Protein AF-A0A9W5Y887-F1 (afdb_monomer_lite)

Secondary structure (DSSP, 8-state):
---PPEEEEEEEETTTEEEEEEEETTEE-HHHHHHTTHHHHHHHTT--EEEEEETTEEEEEEETTS-HHHHHHHHHHHHHHTT--

pLDDT: mean 90.21, std 8.83, range [47.31, 97.0]

Radius of gyration: 12.04 Å; chains: 1; bounding box: 25×20×37 Å

Organism: NCBI:txid2936439

Structure (mmCIF, N/CA/C/O backbone):
data_AF-A0A9W5Y887-F1
#
_entry.id   AF-A0A9W5Y887-F1
#
loop_
_atom_site.group_PDB
_atom_site.id
_atom_site.type_symbol
_atom_site.label_atom_id
_atom_site.label_alt_id
_atom_site.label_comp_id
_ato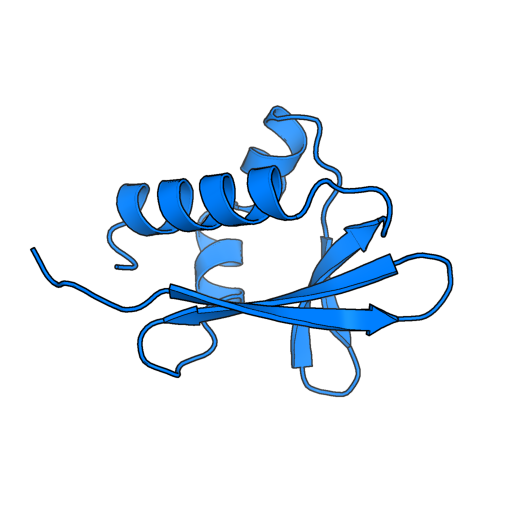m_site.label_asym_id
_atom_site.label_entity_id
_atom_site.label_seq_id
_atom_site.pdbx_PDB_ins_code
_atom_site.Cartn_x
_atom_site.Cartn_y
_atom_site.Cartn_z
_atom_site.occupancy
_atom_site.B_iso_or_equiv
_atom_site.auth_seq_id
_atom_site.auth_comp_id
_atom_site.auth_asym_id
_atom_site.auth_atom_id
_atom_site.pdbx_PDB_model_num
ATOM 1 N N . MET A 1 1 ? 8.645 -4.287 -21.572 1.00 47.31 1 MET A N 1
ATOM 2 C CA . MET A 1 1 ? 7.919 -4.031 -20.313 1.00 47.31 1 MET A CA 1
ATOM 3 C C . MET A 1 1 ? 8.469 -4.995 -19.288 1.00 47.31 1 MET A C 1
ATOM 5 O O . MET A 1 1 ? 8.490 -6.191 -19.559 1.00 47.31 1 MET A O 1
ATOM 9 N N . SER A 1 2 ? 9.033 -4.480 -18.204 1.00 53.97 2 SER A N 1
ATOM 10 C CA . SER A 1 2 ? 9.507 -5.295 -17.092 1.00 53.97 2 SER A CA 1
ATOM 11 C C . SER A 1 2 ? 8.303 -5.924 -16.392 1.00 53.97 2 SER A C 1
ATOM 13 O O . SER A 1 2 ? 7.386 -5.228 -15.979 1.00 53.97 2 SER A O 1
ATOM 15 N N . ASN A 1 3 ? 8.273 -7.253 -16.282 1.00 64.44 3 ASN A N 1
ATOM 16 C CA . ASN A 1 3 ? 7.301 -7.945 -15.432 1.00 64.44 3 ASN A CA 1
ATOM 17 C C . ASN A 1 3 ? 7.797 -7.880 -13.983 1.00 64.44 3 ASN A C 1
ATOM 19 O O . ASN A 1 3 ? 8.196 -8.898 -13.414 1.00 64.44 3 ASN A O 1
ATOM 23 N N . ARG A 1 4 ? 7.852 -6.676 -13.404 1.00 77.94 4 ARG A N 1
ATOM 24 C CA . ARG A 1 4 ? 8.162 -6.550 -11.981 1.00 77.94 4 ARG A CA 1
ATOM 25 C C . ARG A 1 4 ? 7.00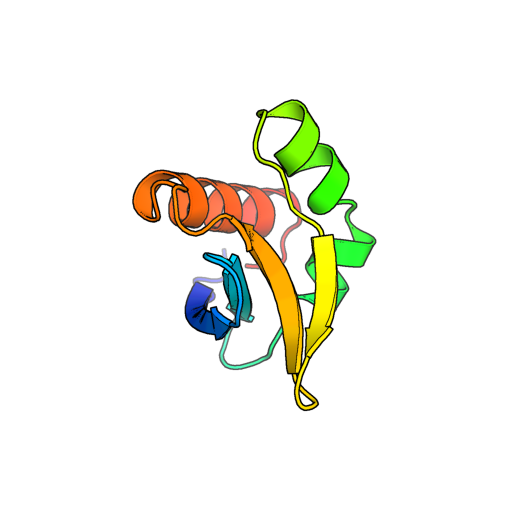3 -7.081 -11.157 1.00 77.94 4 ARG A C 1
ATOM 27 O O . ARG A 1 4 ? 5.832 -6.862 -11.472 1.00 77.94 4 ARG A O 1
ATOM 34 N N . ILE A 1 5 ? 7.339 -7.800 -10.098 1.00 85.62 5 ILE A N 1
ATOM 35 C CA . ILE A 1 5 ? 6.349 -8.479 -9.267 1.00 85.62 5 ILE A CA 1
ATOM 36 C C . ILE A 1 5 ? 5.953 -7.539 -8.133 1.00 85.62 5 ILE A C 1
ATOM 38 O O . ILE A 1 5 ? 6.791 -7.180 -7.304 1.00 85.62 5 ILE A O 1
ATOM 42 N N . VAL A 1 6 ? 4.672 -7.163 -8.094 1.00 91.94 6 VAL A N 1
ATOM 43 C CA . VAL A 1 6 ? 4.078 -6.397 -6.991 1.00 91.94 6 VAL A CA 1
ATOM 44 C C . VAL A 1 6 ? 3.542 -7.368 -5.945 1.00 91.94 6 VAL A C 1
ATOM 46 O O . VAL A 1 6 ? 2.617 -8.128 -6.225 1.00 91.94 6 VAL A O 1
ATOM 49 N N . ASN A 1 7 ? 4.095 -7.305 -4.737 1.00 93.94 7 ASN A N 1
ATOM 50 C CA . ASN A 1 7 ? 3.616 -8.038 -3.570 1.00 93.94 7 ASN A CA 1
ATOM 51 C C . ASN A 1 7 ? 3.095 -7.050 -2.525 1.00 93.94 7 ASN A C 1
ATOM 53 O O . ASN A 1 7 ? 3.700 -6.003 -2.296 1.00 93.94 7 ASN A O 1
ATOM 57 N N . ILE A 1 8 ? 1.984 -7.394 -1.879 1.00 94.75 8 ILE A N 1
ATOM 58 C CA . ILE A 1 8 ? 1.339 -6.553 -0.871 1.00 94.75 8 ILE A CA 1
ATOM 59 C C . ILE A 1 8 ? 1.267 -7.354 0.426 1.00 94.75 8 ILE A C 1
ATOM 61 O O . ILE A 1 8 ? 0.753 -8.470 0.454 1.00 94.75 8 ILE A O 1
ATOM 65 N N . GLU A 1 9 ? 1.823 -6.799 1.498 1.00 94.88 9 GLU A N 1
ATOM 66 C CA . GLU A 1 9 ? 1.795 -7.399 2.831 1.00 94.88 9 GLU A CA 1
ATOM 67 C C . GLU A 1 9 ? 0.823 -6.620 3.718 1.00 94.88 9 GLU A C 1
ATOM 69 O O . GLU A 1 9 ? 0.917 -5.397 3.834 1.00 94.88 9 GLU A O 1
ATOM 74 N N . TYR A 1 10 ? -0.076 -7.349 4.378 1.00 93.12 10 TYR A N 1
ATOM 75 C CA . TYR A 1 10 ? -1.044 -6.810 5.327 1.00 93.12 10 TYR A CA 1
ATOM 76 C C . TYR A 1 10 ? -0.624 -7.180 6.747 1.00 93.12 10 TYR A C 1
ATOM 78 O O . TYR A 1 10 ? -0.505 -8.356 7.085 1.00 93.12 10 TYR A O 1
ATOM 86 N N . SER A 1 11 ? -0.429 -6.180 7.598 1.00 90.94 11 SER A N 1
ATOM 87 C CA . SER A 1 11 ? -0.133 -6.346 9.020 1.00 90.94 11 SER A CA 1
ATOM 88 C C . SER A 1 11 ? -1.237 -5.688 9.840 1.00 90.94 11 SER A C 1
ATOM 90 O O . SER A 1 11 ? -1.426 -4.477 9.755 1.00 90.94 11 SER A O 1
ATOM 92 N N . LYS A 1 12 ? -1.969 -6.467 10.645 1.00 88.56 12 LYS A N 1
ATOM 93 C CA . LYS A 1 12 ? -2.968 -5.904 11.566 1.00 88.56 12 LYS A CA 1
ATOM 94 C C . LYS A 1 12 ? -2.299 -4.988 12.589 1.00 88.56 12 LYS A C 1
ATOM 96 O O . LYS A 1 12 ? -1.242 -5.325 13.125 1.00 88.56 12 LYS A O 1
ATOM 101 N N . ILE A 1 13 ? -2.932 -3.854 12.859 1.00 87.75 13 ILE A N 1
ATOM 102 C CA . ILE A 1 13 ? -2.575 -2.925 13.932 1.00 87.75 13 ILE A CA 1
ATOM 103 C C . ILE A 1 13 ? -3.813 -2.678 14.812 1.00 87.75 13 ILE A C 1
ATOM 105 O O . ILE A 1 13 ? -4.896 -3.186 14.530 1.00 87.75 13 ILE A O 1
ATOM 109 N N . GLU A 1 14 ? -3.652 -1.969 15.926 1.00 82.50 14 GLU A N 1
ATOM 110 C CA . GLU A 1 14 ? -4.748 -1.717 16.871 1.00 82.50 14 GLU A CA 1
ATOM 111 C C . GLU A 1 14 ? -5.890 -0.886 16.253 1.00 82.50 14 GLU A C 1
ATOM 113 O O . GLU A 1 14 ? -5.659 -0.077 15.352 1.00 82.50 14 GLU A O 1
ATOM 118 N N . ASN A 1 15 ? -7.099 -1.033 16.815 1.00 81.50 15 ASN A N 1
ATOM 119 C CA . ASN A 1 15 ? -8.316 -0.280 16.468 1.00 81.50 15 ASN A CA 1
ATOM 120 C C . ASN A 1 15 ? -8.813 -0.487 15.030 1.00 81.50 15 ASN A C 1
ATOM 122 O O . ASN A 1 15 ? -9.038 0.498 14.334 1.00 81.50 15 ASN A O 1
ATOM 126 N N . ASP A 1 16 ? -8.961 -1.744 14.596 1.00 85.19 16 ASP A N 1
ATOM 127 C CA . ASP A 1 16 ? -9.517 -2.099 13.279 1.00 85.19 16 ASP A CA 1
ATOM 128 C C . ASP A 1 16 ? -8.794 -1.412 1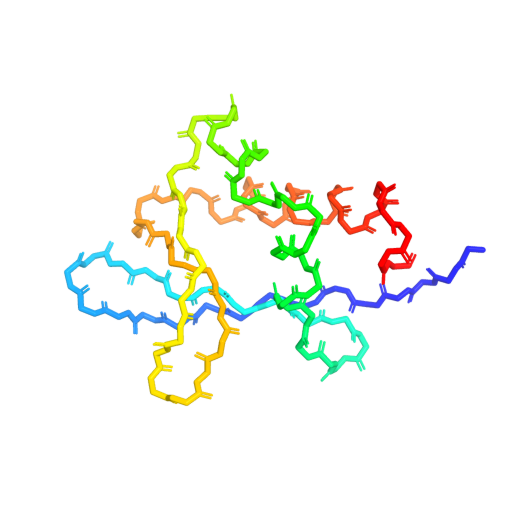2.118 1.00 85.19 16 ASP A C 1
ATOM 130 O O . ASP A 1 16 ? -9.400 -0.965 11.150 1.00 85.19 16 ASP A O 1
ATOM 134 N N . LYS A 1 17 ? -7.467 -1.319 12.219 1.00 90.62 17 LYS A N 1
ATOM 135 C CA . LYS A 1 17 ? -6.617 -0.755 11.174 1.00 90.62 17 LYS A CA 1
ATOM 136 C C . LYS A 1 17 ? -5.631 -1.786 10.664 1.00 90.62 17 LYS A C 1
ATOM 138 O O . LYS A 1 17 ? -5.178 -2.683 11.381 1.00 90.62 17 LYS A O 1
ATOM 143 N N . VAL A 1 18 ? -5.237 -1.612 9.412 1.00 92.94 18 VAL A N 1
ATOM 144 C CA . VAL A 1 18 ? -4.263 -2.463 8.740 1.00 92.94 18 VAL A CA 1
ATOM 145 C C . VAL A 1 18 ? -3.124 -1.617 8.186 1.00 92.94 18 VAL A C 1
ATOM 147 O O . VAL A 1 18 ? -3.331 -0.608 7.516 1.00 92.94 18 VAL A O 1
ATOM 150 N N . LEU A 1 19 ? -1.894 -2.028 8.485 1.00 94.75 19 LEU A N 1
ATOM 151 C CA . LEU A 1 19 ? -0.693 -1.531 7.833 1.00 94.75 19 LEU A CA 1
ATOM 152 C C . LEU A 1 19 ? -0.467 -2.335 6.552 1.00 94.75 19 LEU A C 1
ATOM 154 O O . LEU A 1 19 ? -0.314 -3.555 6.593 1.00 94.75 19 LEU A O 1
ATOM 158 N N . VAL A 1 20 ? -0.391 -1.632 5.433 1.00 95.75 20 VAL A N 1
ATOM 159 C CA . VAL A 1 20 ? -0.153 -2.174 4.101 1.00 95.75 20 VAL A CA 1
ATOM 160 C C . VAL A 1 20 ? 1.239 -1.763 3.646 1.00 95.75 20 VAL A C 1
ATOM 162 O O . VAL A 1 20 ? 1.584 -0.578 3.618 1.00 95.75 20 VAL A O 1
ATOM 165 N N . LEU A 1 21 ? 2.050 -2.760 3.305 1.00 96.62 21 LEU A N 1
ATOM 166 C CA . LEU A 1 21 ? 3.409 -2.588 2.802 1.00 96.62 21 LEU A CA 1
ATOM 167 C C . LEU A 1 21 ? 3.451 -3.056 1.354 1.00 96.62 21 LEU A C 1
ATOM 169 O O . LEU A 1 21 ? 3.025 -4.168 1.040 1.00 96.62 21 LEU A O 1
ATOM 173 N N . ILE A 1 22 ? 3.975 -2.203 0.481 1.00 96.12 22 ILE A N 1
ATOM 174 C CA . ILE A 1 22 ? 4.031 -2.461 -0.956 1.00 96.12 22 ILE A CA 1
ATOM 175 C C . ILE A 1 22 ? 5.462 -2.824 -1.320 1.00 96.12 22 ILE A C 1
ATOM 177 O O . ILE A 1 22 ? 6.385 -2.042 -1.078 1.00 96.12 22 ILE A O 1
ATOM 181 N N . TYR A 1 23 ? 5.643 -3.998 -1.916 1.00 95.31 23 TYR A N 1
ATOM 182 C CA . TYR A 1 23 ? 6.932 -4.490 -2.372 1.00 95.31 23 TYR A CA 1
ATOM 183 C C . TYR A 1 23 ? 6.946 -4.654 -3.883 1.00 95.31 23 TYR A C 1
ATOM 185 O O . TYR A 1 23 ? 6.039 -5.248 -4.461 1.00 95.31 23 TYR A O 1
ATOM 193 N N . VAL A 1 24 ? 8.021 -4.188 -4.506 1.00 92.75 24 VAL A N 1
ATOM 194 C CA . VAL A 1 24 ? 8.317 -4.433 -5.916 1.00 92.75 24 VAL A CA 1
ATOM 195 C C . VAL A 1 24 ? 9.683 -5.089 -6.000 1.00 92.75 24 VAL A C 1
ATOM 197 O O . VAL A 1 24 ? 10.655 -4.571 -5.448 1.00 92.75 24 VAL A O 1
ATOM 200 N N . ASP A 1 25 ? 9.742 -6.268 -6.618 1.00 91.12 25 ASP A N 1
ATOM 201 C CA . ASP A 1 25 ? 10.954 -7.098 -6.706 1.00 91.12 25 ASP A CA 1
ATOM 202 C C . ASP A 1 25 ? 11.646 -7.295 -5.339 1.00 91.12 25 ASP A C 1
ATOM 204 O O . ASP A 1 25 ? 12.868 -7.222 -5.199 1.00 91.12 25 ASP A O 1
ATOM 208 N N . GLY A 1 26 ? 10.838 -7.484 -4.289 1.00 91.06 26 GLY A N 1
ATOM 209 C CA . GLY A 1 26 ? 11.302 -7.690 -2.912 1.00 91.06 26 GLY A CA 1
ATOM 210 C C . GLY A 1 26 ? 11.740 -6.424 -2.163 1.00 91.06 26 GLY A C 1
ATOM 211 O O . GLY A 1 26 ? 12.093 -6.512 -0.988 1.00 91.06 26 GLY A O 1
ATOM 212 N N . LYS A 1 27 ? 11.692 -5.238 -2.783 1.00 92.56 27 LYS A N 1
ATOM 213 C CA . LYS A 1 27 ? 12.007 -3.957 -2.129 1.00 92.56 27 LYS A CA 1
ATOM 214 C C . LYS A 1 27 ? 10.733 -3.254 -1.685 1.00 92.56 27 LYS A C 1
ATOM 216 O O . LYS A 1 27 ? 9.824 -3.096 -2.491 1.00 92.56 27 LYS A O 1
ATOM 221 N N . ASN A 1 28 ? 10.678 -2.789 -0.436 1.00 94.38 28 ASN A N 1
ATOM 222 C CA . ASN A 1 28 ? 9.566 -1.956 0.026 1.00 94.38 28 ASN A CA 1
ATOM 223 C C . ASN A 1 28 ? 9.625 -0.592 -0.684 1.00 94.38 28 ASN A C 1
ATOM 225 O O . ASN A 1 28 ? 10.582 0.162 -0.509 1.00 94.38 28 ASN A O 1
ATOM 229 N N . VAL A 1 29 ? 8.596 -0.293 -1.475 1.00 95.50 29 VAL A N 1
ATOM 230 C CA . VAL A 1 29 ? 8.451 0.936 -2.272 1.00 95.50 29 VAL A CA 1
ATOM 231 C C . VAL A 1 29 ? 7.374 1.870 -1.718 1.00 95.50 29 VAL A C 1
ATOM 233 O O . VAL A 1 29 ? 6.973 2.818 -2.386 1.00 95.50 29 VAL A O 1
ATOM 236 N N . SER A 1 30 ? 6.907 1.654 -0.486 1.00 96.06 30 SER A N 1
ATOM 237 C CA . SER A 1 30 ? 5.828 2.464 0.098 1.00 96.06 30 SER A CA 1
ATOM 238 C C . SER A 1 30 ? 6.203 3.951 0.183 1.00 96.06 30 SER A C 1
ATOM 240 O O . SER A 1 30 ? 5.371 4.816 -0.072 1.00 96.06 30 SER A O 1
ATOM 242 N N . SER A 1 31 ? 7.476 4.268 0.448 1.00 95.75 31 SER A N 1
ATOM 243 C CA . SER A 1 31 ? 7.975 5.651 0.395 1.00 95.75 31 SER A CA 1
ATOM 244 C C . SER A 1 31 ? 7.943 6.240 -1.015 1.00 95.75 31 SER A C 1
ATOM 246 O O . SER A 1 31 ? 7.655 7.419 -1.173 1.00 95.75 31 SER A O 1
ATOM 248 N N . THR A 1 32 ? 8.212 5.433 -2.043 1.00 95.19 32 THR A N 1
ATOM 249 C CA . THR A 1 32 ? 8.112 5.863 -3.443 1.00 95.19 32 THR A CA 1
ATOM 250 C C . THR A 1 32 ? 6.665 6.187 -3.800 1.00 95.19 32 THR A C 1
ATOM 252 O O . THR A 1 32 ? 6.406 7.242 -4.361 1.00 95.19 32 THR A O 1
ATOM 255 N N . PHE A 1 33 ? 5.712 5.343 -3.398 1.00 96.06 33 PHE A N 1
ATOM 256 C CA . PHE A 1 33 ? 4.281 5.620 -3.566 1.00 96.06 33 PHE A CA 1
ATOM 257 C C . PHE A 1 33 ? 3.868 6.929 -2.880 1.00 96.06 33 PHE A C 1
ATOM 259 O O . PHE A 1 33 ? 3.137 7.727 -3.458 1.00 96.06 33 PHE A O 1
ATOM 266 N N . ALA A 1 34 ? 4.377 7.186 -1.671 1.00 95.38 34 ALA A N 1
ATOM 267 C CA . ALA A 1 34 ? 4.092 8.424 -0.954 1.00 95.38 34 ALA A CA 1
ATOM 268 C C . ALA A 1 34 ? 4.620 9.673 -1.688 1.00 95.38 34 ALA A C 1
ATOM 270 O O . ALA A 1 34 ? 3.949 10.700 -1.677 1.00 95.38 34 ALA A O 1
ATOM 271 N N . LEU A 1 35 ? 5.780 9.585 -2.357 1.00 95.44 35 LEU A N 1
ATOM 272 C CA . LEU A 1 35 ? 6.323 10.679 -3.178 1.00 95.44 35 LEU A CA 1
ATOM 273 C C . LEU A 1 35 ? 5.457 10.990 -4.407 1.00 95.44 35 LEU A C 1
ATOM 275 O O . LEU A 1 35 ? 5.411 12.139 -4.831 1.00 95.44 35 LEU A O 1
ATOM 279 N N . TYR A 1 36 ? 4.768 9.987 -4.953 1.00 95.00 36 TYR A N 1
ATOM 280 C CA . TYR A 1 36 ? 3.834 10.140 -6.074 1.00 95.00 36 TYR A CA 1
ATOM 281 C C . TYR A 1 36 ? 2.402 10.469 -5.628 1.00 95.00 36 TYR A C 1
ATOM 283 O O . TYR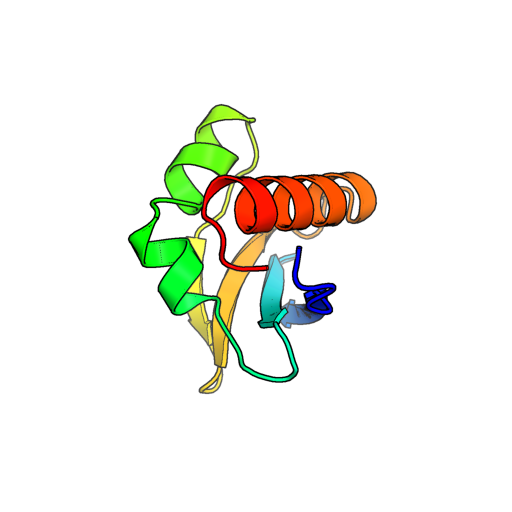 A 1 36 ? 1.462 10.278 -6.389 1.00 95.00 36 TYR A O 1
ATOM 291 N N . GLU A 1 37 ? 2.223 10.954 -4.398 1.00 94.50 37 GLU A N 1
ATOM 292 C CA . GLU A 1 37 ? 0.921 11.367 -3.862 1.00 94.50 37 GLU A CA 1
ATOM 293 C C . GLU A 1 37 ? -0.134 10.248 -3.792 1.00 94.50 37 GLU A C 1
ATOM 295 O O . GLU A 1 37 ? -1.334 10.511 -3.843 1.00 94.50 37 GLU A O 1
ATOM 300 N N . PHE A 1 38 ? 0.284 8.993 -3.589 1.00 96.00 38 PHE A N 1
ATOM 301 C CA . PHE A 1 38 ? -0.637 7.849 -3.497 1.00 96.00 38 PHE A CA 1
ATOM 302 C C . PHE A 1 38 ? -1.788 8.056 -2.496 1.00 96.00 38 PHE A C 1
ATOM 304 O O . PHE A 1 38 ? -2.913 7.643 -2.758 1.00 96.00 38 PHE A O 1
ATOM 311 N N . VAL A 1 39 ? -1.533 8.729 -1.366 1.00 96.00 39 VAL A N 1
ATOM 312 C CA . VAL A 1 39 ? -2.575 9.033 -0.366 1.00 96.00 39 VAL A CA 1
ATOM 313 C C . VAL A 1 39 ? -3.676 9.919 -0.955 1.00 96.00 39 VAL A C 1
ATOM 315 O O . VAL A 1 39 ? -4.849 9.626 -0.741 1.00 96.00 39 VAL A O 1
ATOM 318 N N . ASN A 1 40 ? -3.308 10.945 -1.730 1.00 95.81 40 ASN A N 1
ATOM 319 C CA . ASN A 1 40 ? -4.264 11.852 -2.370 1.00 95.81 40 ASN A CA 1
ATOM 320 C C . ASN A 1 40 ? -5.111 11.101 -3.404 1.00 95.81 40 ASN A C 1
ATOM 322 O O . ASN A 1 40 ? -6.316 11.319 -3.505 1.00 95.81 40 ASN A O 1
ATOM 326 N N . GLU A 1 41 ? -4.493 10.188 -4.157 1.00 94.62 41 GLU A N 1
ATOM 327 C CA . GLU A 1 41 ? -5.201 9.382 -5.152 1.00 94.62 41 GLU A CA 1
ATOM 328 C C . GLU A 1 41 ? -6.189 8.407 -4.501 1.00 94.62 41 GLU A C 1
ATOM 330 O O . GLU A 1 41 ? -7.324 8.281 -4.958 1.00 94.62 41 GLU A O 1
ATOM 335 N N . MET A 1 42 ? -5.806 7.763 -3.395 1.00 94.12 42 MET A N 1
ATOM 336 C CA . MET A 1 42 ? -6.726 6.915 -2.632 1.00 94.12 42 MET A CA 1
ATOM 337 C C . MET A 1 42 ? -7.877 7.732 -2.038 1.00 94.12 42 MET A C 1
ATOM 339 O O . MET A 1 42 ? -9.031 7.319 -2.139 1.00 94.12 42 MET A O 1
ATOM 343 N N . GLU A 1 43 ? -7.598 8.917 -1.489 1.00 93.38 43 GLU A N 1
ATOM 344 C CA . GLU A 1 43 ? -8.630 9.805 -0.949 1.00 93.38 43 GLU A CA 1
ATOM 345 C C . GLU A 1 43 ? -9.621 10.263 -2.031 1.00 93.38 43 GLU A C 1
ATOM 347 O O . GLU A 1 43 ? -10.829 10.257 -1.791 1.00 93.38 43 GLU A O 1
ATOM 352 N N . PHE A 1 44 ? -9.144 10.561 -3.245 1.00 92.50 44 PHE A N 1
ATOM 353 C CA . PHE A 1 44 ? -10.000 10.862 -4.398 1.00 92.50 44 PHE A CA 1
ATOM 354 C C . PHE A 1 44 ? -10.943 9.700 -4.754 1.00 92.50 44 PHE A C 1
ATOM 356 O O . PHE A 1 44 ? -12.088 9.927 -5.144 1.00 92.50 44 PHE A O 1
ATOM 363 N N . LEU A 1 45 ? -10.493 8.456 -4.569 1.00 90.69 45 LEU A N 1
ATOM 364 C CA . LEU A 1 45 ? -11.303 7.245 -4.744 1.00 90.69 45 LEU A CA 1
ATOM 365 C C . LEU A 1 45 ? -12.205 6.931 -3.533 1.00 90.69 45 LEU A C 1
ATOM 367 O O . LEU A 1 45 ? -12.885 5.906 -3.522 1.00 90.69 45 LEU A O 1
ATOM 371 N N . GLY A 1 46 ? -12.225 7.789 -2.508 1.00 91.00 46 GLY A N 1
ATOM 372 C CA . GLY A 1 46 ? -12.987 7.584 -1.275 1.00 91.00 46 GLY A CA 1
ATOM 373 C C . GLY A 1 46 ? -12.340 6.599 -0.297 1.00 91.00 46 GLY A C 1
ATOM 374 O O . GLY A 1 46 ? -12.963 6.212 0.691 1.00 91.00 46 GLY A O 1
ATOM 375 N N . ILE A 1 47 ? -11.091 6.203 -0.546 1.00 91.56 47 ILE A N 1
ATOM 376 C CA . ILE A 1 47 ? -10.329 5.267 0.273 1.00 91.56 47 ILE A CA 1
ATOM 377 C C . ILE A 1 47 ? -9.454 6.057 1.249 1.00 91.56 47 ILE A C 1
ATOM 379 O O . ILE A 1 47 ? -8.419 6.622 0.890 1.00 91.56 47 ILE A O 1
ATOM 383 N N . LYS A 1 48 ? -9.846 6.074 2.524 1.00 91.19 48 LYS A N 1
ATOM 384 C CA . LYS A 1 48 ? -9.064 6.744 3.568 1.00 91.19 48 LYS A CA 1
ATOM 385 C C . LYS A 1 48 ? -7.771 5.981 3.825 1.00 91.19 48 LYS A C 1
ATOM 387 O O . LYS A 1 48 ? -7.791 4.810 4.199 1.00 91.19 48 LYS A O 1
ATOM 392 N N . SER A 1 49 ? -6.647 6.669 3.660 1.00 94.12 49 SER A N 1
ATOM 393 C CA . SER A 1 49 ? -5.328 6.104 3.914 1.00 94.12 49 SER A CA 1
ATOM 394 C C . SER A 1 49 ? -4.395 7.123 4.557 1.00 94.12 49 SER A C 1
ATOM 396 O O . SER A 1 49 ? -4.605 8.332 4.466 1.00 94.12 49 SER A O 1
ATOM 398 N N . LYS A 1 50 ? -3.351 6.645 5.237 1.00 95.50 50 LYS A N 1
ATOM 399 C CA . LYS A 1 50 ? -2.308 7.505 5.804 1.00 95.50 50 LYS A CA 1
ATOM 400 C C . LYS A 1 50 ? -0.940 6.862 5.669 1.00 95.50 50 LYS A C 1
ATOM 402 O O . LYS A 1 50 ? -0.752 5.724 6.079 1.00 95.50 50 LYS A O 1
ATOM 407 N N . PHE A 1 51 ? 0.047 7.606 5.186 1.00 96.94 51 PHE A N 1
ATOM 408 C CA . PHE A 1 51 ? 1.433 7.143 5.173 1.00 96.94 51 PHE A CA 1
ATOM 409 C C . PHE A 1 51 ? 2.092 7.331 6.548 1.00 96.94 51 PHE A C 1
ATOM 411 O O . PHE A 1 51 ? 2.126 8.444 7.080 1.00 96.94 51 PHE A O 1
ATOM 418 N N . GLN A 1 52 ? 2.594 6.253 7.157 1.00 95.50 52 GLN A N 1
ATOM 419 C CA . GLN A 1 52 ? 3.178 6.304 8.500 1.00 95.50 52 GLN A CA 1
ATOM 420 C C . GLN A 1 52 ? 4.197 5.177 8.751 1.00 95.50 52 GLN A C 1
ATOM 422 O O . GLN A 1 52 ? 4.163 4.110 8.137 1.00 95.50 52 GLN A O 1
ATOM 427 N N . LYS A 1 53 ? 5.111 5.411 9.703 1.00 93.88 53 LYS A N 1
ATOM 428 C CA . LYS 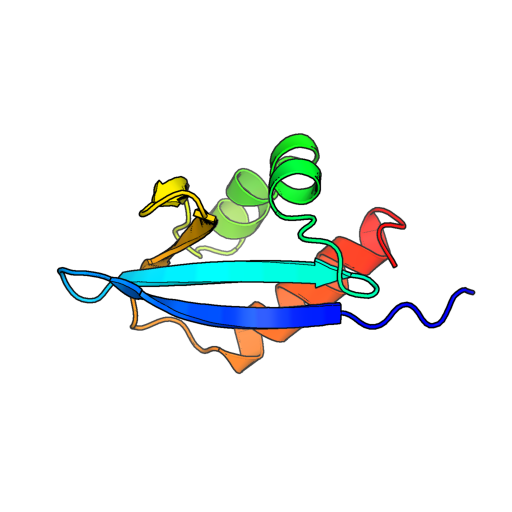A 1 53 ? 6.001 4.388 10.266 1.00 93.88 53 LYS A CA 1
ATOM 429 C C . LYS A 1 53 ? 5.371 3.742 11.507 1.00 93.88 53 LYS A C 1
ATOM 431 O O . LYS A 1 53 ? 5.038 4.450 12.454 1.00 93.88 53 LYS A O 1
ATOM 436 N N . VAL A 1 54 ? 5.271 2.413 11.525 1.00 91.88 54 VAL A N 1
ATOM 437 C CA . VAL A 1 54 ? 4.767 1.600 12.648 1.00 91.88 54 VAL A CA 1
ATOM 438 C C . VAL A 1 54 ? 5.737 0.445 12.895 1.00 91.88 54 VAL A C 1
ATOM 440 O O . VAL A 1 54 ? 6.087 -0.266 11.959 1.00 91.88 54 VAL A O 1
ATOM 443 N N . ASN A 1 55 ? 6.205 0.256 14.135 1.00 88.19 55 ASN A N 1
ATOM 444 C CA . ASN A 1 55 ? 7.128 -0.830 14.514 1.00 88.19 55 ASN A CA 1
ATOM 445 C C . ASN A 1 55 ? 8.321 -0.991 13.549 1.00 88.19 55 ASN A C 1
ATOM 447 O O . ASN A 1 55 ? 8.633 -2.083 13.082 1.00 88.19 55 ASN A O 1
ATOM 451 N N . SER A 1 56 ? 8.965 0.129 13.207 1.00 89.44 56 SER A N 1
ATOM 452 C CA . SER A 1 56 ? 10.083 0.208 12.250 1.00 89.44 56 SER A CA 1
ATOM 453 C C . SER A 1 56 ? 9.758 -0.075 10.779 1.00 89.44 56 SER A C 1
ATOM 455 O O . SER A 1 56 ? 10.643 0.078 9.940 1.00 89.44 56 SER A O 1
ATOM 457 N N . ARG A 1 57 ? 8.507 -0.386 10.434 1.00 92.44 57 ARG A N 1
ATOM 458 C CA . ARG A 1 57 ? 8.039 -0.586 9.058 1.00 92.44 57 ARG A CA 1
ATOM 459 C C . ARG A 1 57 ? 7.358 0.679 8.543 1.00 92.44 57 ARG A C 1
ATOM 461 O O . ARG A 1 57 ? 6.631 1.333 9.284 1.00 92.44 57 ARG A O 1
ATOM 468 N N . VAL A 1 58 ? 7.618 1.040 7.291 1.00 94.75 58 VAL A N 1
ATOM 469 C CA . VAL A 1 58 ? 7.062 2.234 6.640 1.00 94.75 58 VAL A CA 1
ATOM 470 C C . VAL A 1 58 ? 6.063 1.783 5.582 1.00 94.75 58 VAL A C 1
ATOM 472 O O . VAL A 1 58 ? 6.433 1.008 4.699 1.00 94.75 58 VAL A O 1
ATOM 475 N N . GLY A 1 59 ? 4.819 2.245 5.699 1.00 97.00 59 GLY A N 1
ATOM 476 C CA . GLY A 1 59 ? 3.707 1.800 4.864 1.00 97.00 59 GLY A CA 1
ATOM 477 C C . GLY A 1 59 ? 2.487 2.706 4.964 1.00 97.00 59 GLY A C 1
ATOM 478 O O . GLY A 1 59 ? 2.555 3.817 5.495 1.00 97.00 59 GLY A O 1
ATOM 479 N N . PHE A 1 60 ? 1.368 2.205 4.457 1.00 96.88 60 PHE A N 1
ATOM 480 C CA . PHE A 1 60 ? 0.087 2.900 4.449 1.00 96.88 60 PHE A CA 1
ATOM 481 C C . PHE A 1 60 ? -0.863 2.262 5.452 1.00 96.88 60 PHE A C 1
ATOM 483 O O . PHE A 1 60 ? -1.010 1.047 5.489 1.00 96.88 60 PHE A O 1
ATOM 490 N N . ILE A 1 61 ? -1.495 3.078 6.279 1.00 95.25 61 ILE A N 1
ATOM 491 C CA . ILE A 1 61 ? -2.533 2.657 7.209 1.00 95.25 61 ILE A CA 1
ATOM 492 C C . ILE A 1 61 ? -3.880 2.833 6.519 1.00 95.25 61 ILE A C 1
ATOM 494 O O . ILE A 1 61 ? -4.172 3.932 6.048 1.00 95.25 61 ILE A O 1
ATOM 498 N N . PHE A 1 62 ? -4.677 1.772 6.512 1.00 93.62 62 PHE A N 1
ATOM 499 C CA . PHE A 1 62 ? -6.077 1.758 6.096 1.00 93.62 62 PHE A CA 1
ATOM 500 C C . PHE A 1 62 ? -6.949 1.294 7.267 1.00 93.62 62 PHE A C 1
ATOM 502 O O . PHE A 1 62 ? -6.449 0.658 8.199 1.00 93.62 62 PHE A O 1
ATOM 509 N N . GLU A 1 63 ? -8.240 1.601 7.218 1.00 87.69 63 GLU A N 1
ATOM 510 C CA . GLU A 1 63 ? -9.240 0.944 8.069 1.00 87.69 63 GLU A CA 1
ATOM 511 C C . GLU A 1 63 ? -9.430 -0.523 7.580 1.00 87.69 63 GLU A C 1
ATOM 513 O O . GLU A 1 63 ? -9.240 -0.814 6.397 1.00 87.69 63 GLU A O 1
ATOM 518 N N . ASP A 1 64 ? -9.712 -1.476 8.479 1.00 76.06 64 ASP A N 1
ATOM 519 C CA . ASP A 1 64 ? -9.766 -2.937 8.205 1.00 76.06 64 ASP A CA 1
ATOM 520 C C . ASP A 1 64 ? -11.034 -3.360 7.434 1.00 76.06 64 ASP A C 1
ATOM 522 O O . ASP A 1 64 ? -11.173 -4.521 7.052 1.00 76.06 64 ASP A O 1
ATOM 526 N N . ASP A 1 65 ? -11.955 -2.428 7.170 1.00 80.00 65 ASP A N 1
ATOM 527 C CA . ASP A 1 65 ? -13.172 -2.648 6.379 1.00 80.00 65 ASP A CA 1
ATOM 528 C C . ASP A 1 65 ? -12.947 -2.548 4.859 1.00 80.00 65 ASP A C 1
ATOM 530 O O . ASP A 1 65 ? -13.865 -2.799 4.074 1.00 80.00 65 ASP A O 1
ATOM 534 N N . ILE A 1 66 ? -11.727 -2.222 4.425 1.00 81.56 66 ILE A N 1
ATOM 535 C CA . ILE A 1 66 ? -11.404 -2.080 3.008 1.00 81.56 66 ILE A CA 1
ATOM 536 C C . ILE A 1 66 ? -11.391 -3.426 2.267 1.00 81.56 66 ILE A C 1
ATOM 538 O O . ILE A 1 66 ? -10.745 -4.396 2.676 1.00 81.56 66 ILE A O 1
ATOM 542 N N . ASP A 1 67 ? -12.049 -3.474 1.104 1.00 89.00 67 ASP A N 1
ATOM 543 C CA . ASP A 1 67 ? -11.956 -4.621 0.200 1.00 89.00 67 ASP A CA 1
ATOM 544 C C . ASP A 1 67 ? -10.521 -4.748 -0.334 1.00 89.00 67 ASP A C 1
ATOM 546 O O . ASP A 1 67 ? -10.032 -3.929 -1.120 1.00 89.00 67 ASP A O 1
ATOM 550 N N . LYS A 1 68 ? -9.839 -5.814 0.091 1.00 89.81 68 LYS A N 1
ATOM 551 C CA . LYS A 1 68 ? -8.450 -6.090 -0.287 1.00 89.81 68 LYS A CA 1
ATOM 552 C C . LYS A 1 68 ? -8.284 -6.238 -1.793 1.00 89.81 68 LYS A C 1
ATOM 554 O O . LYS A 1 68 ? -7.285 -5.772 -2.318 1.00 89.81 68 LYS A O 1
ATOM 559 N N . THR A 1 69 ? -9.259 -6.810 -2.495 1.00 91.88 69 THR A N 1
ATOM 560 C CA . THR A 1 69 ? -9.198 -6.978 -3.953 1.00 91.88 69 THR A CA 1
ATOM 561 C C . THR A 1 69 ? -9.186 -5.625 -4.654 1.00 91.88 69 THR A C 1
ATOM 563 O O . THR A 1 69 ? -8.399 -5.412 -5.578 1.00 91.88 69 THR A O 1
ATOM 566 N N . VAL A 1 70 ? -10.028 -4.693 -4.196 1.00 91.50 70 VAL A N 1
ATOM 567 C CA . VAL A 1 70 ? -10.050 -3.316 -4.709 1.00 91.50 70 VAL A CA 1
ATOM 568 C C . VAL A 1 70 ? -8.705 -2.650 -4.442 1.00 91.50 70 VAL A C 1
ATOM 570 O O . VAL A 1 70 ? -8.082 -2.138 -5.370 1.00 91.50 70 VAL A O 1
ATOM 573 N N . LEU A 1 71 ? -8.204 -2.738 -3.208 1.00 93.00 71 LEU A N 1
ATOM 574 C CA . LEU A 1 71 ? -6.928 -2.129 -2.845 1.00 93.00 71 LEU A CA 1
ATOM 575 C C . LEU A 1 71 ? -5.749 -2.694 -3.656 1.00 93.00 71 LEU A C 1
ATOM 577 O O . LEU A 1 71 ? -4.907 -1.935 -4.131 1.00 93.00 71 LEU A O 1
ATOM 581 N N . GLU A 1 72 ? -5.682 -4.012 -3.845 1.00 94.31 72 GLU A N 1
ATOM 582 C CA . GLU A 1 72 ? -4.629 -4.642 -4.645 1.00 94.31 72 GLU A CA 1
ATOM 583 C C . GLU A 1 72 ? -4.654 -4.178 -6.102 1.00 94.31 72 GLU A C 1
ATOM 585 O O . GLU A 1 72 ? -3.596 -3.942 -6.693 1.00 94.31 72 GLU A O 1
ATOM 590 N N . ASN A 1 73 ? -5.846 -4.049 -6.689 1.00 94.06 73 ASN A N 1
ATOM 591 C CA . ASN A 1 73 ? -6.004 -3.575 -8.059 1.00 94.06 73 ASN A CA 1
ATOM 592 C C . ASN A 1 73 ? -5.563 -2.117 -8.199 1.00 94.06 73 ASN A C 1
ATOM 594 O O . ASN A 1 73 ? -4.827 -1.799 -9.134 1.00 94.06 73 ASN A O 1
ATOM 598 N N . GLU A 1 74 ? -5.930 -1.258 -7.248 1.00 94.25 74 GLU A N 1
ATOM 599 C CA . GLU A 1 74 ? -5.521 0.146 -7.256 1.00 94.25 74 GLU A CA 1
ATOM 600 C C . GLU A 1 74 ? -4.012 0.313 -7.046 1.00 94.25 74 GLU A C 1
ATOM 602 O O . GLU A 1 74 ? -3.371 1.070 -7.774 1.00 94.25 74 GLU A O 1
ATOM 607 N N . ILE A 1 75 ? -3.400 -0.462 -6.144 1.00 94.56 75 ILE A N 1
ATOM 608 C CA . ILE A 1 75 ? -1.941 -0.465 -5.959 1.00 94.56 75 ILE A CA 1
ATOM 609 C C . ILE A 1 75 ? -1.228 -0.894 -7.247 1.00 94.56 75 ILE A C 1
ATOM 611 O O . ILE A 1 75 ? -0.258 -0.254 -7.657 1.00 94.56 75 ILE A O 1
ATOM 615 N N . LYS A 1 76 ? -1.703 -1.952 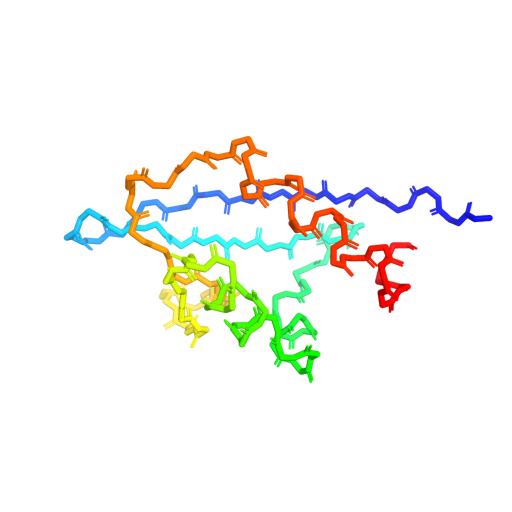-7.918 1.00 93.44 76 LYS A N 1
ATOM 616 C CA . LYS A 1 76 ? -1.125 -2.422 -9.190 1.00 93.44 76 LYS A CA 1
ATOM 617 C C . LYS A 1 76 ? -1.310 -1.395 -10.311 1.00 93.44 76 LYS A C 1
ATOM 619 O O . LYS A 1 76 ? -0.377 -1.169 -11.082 1.00 93.44 76 LYS A O 1
ATOM 624 N N . ARG A 1 77 ? -2.484 -0.756 -10.397 1.00 93.69 77 ARG A N 1
ATOM 625 C CA . ARG A 1 77 ? -2.763 0.317 -11.364 1.00 93.69 77 ARG A CA 1
ATOM 626 C C . ARG A 1 77 ? -1.818 1.496 -11.151 1.00 93.69 77 ARG A C 1
ATOM 628 O O . ARG A 1 77 ? -1.197 1.943 -12.113 1.00 93.69 77 ARG A O 1
ATOM 635 N N . PHE A 1 78 ? -1.671 1.944 -9.908 1.00 93.81 78 PHE A N 1
ATOM 636 C CA . PHE A 1 78 ? -0.785 3.043 -9.541 1.00 93.81 78 PHE A CA 1
ATOM 637 C C . PHE A 1 78 ? 0.678 2.721 -9.866 1.00 93.81 78 PHE A C 1
ATOM 639 O O . PHE A 1 78 ? 1.364 3.509 -10.514 1.00 93.81 78 PHE A O 1
ATOM 646 N N . ALA A 1 79 ? 1.149 1.523 -9.505 1.00 92.06 79 ALA A N 1
ATOM 647 C CA . ALA A 1 79 ? 2.516 1.095 -9.798 1.00 92.06 79 ALA A CA 1
ATOM 648 C C . ALA A 1 79 ? 2.827 1.142 -11.304 1.00 92.06 79 ALA A C 1
ATOM 650 O O . ALA A 1 79 ? 3.898 1.600 -11.702 1.00 92.06 79 ALA A O 1
ATOM 651 N N . LYS A 1 80 ? 1.860 0.726 -12.133 1.00 91.25 80 LYS A N 1
ATOM 652 C CA . LYS A 1 80 ? 1.956 0.761 -13.595 1.00 91.25 80 LYS A CA 1
ATOM 653 C C . LYS A 1 80 ? 1.916 2.184 -14.157 1.00 91.25 80 LYS A C 1
ATOM 655 O O . LYS A 1 80 ? 2.633 2.475 -15.108 1.00 91.25 80 LYS A O 1
ATOM 660 N N . GLN A 1 81 ? 1.081 3.060 -13.599 1.00 91.50 81 GLN A N 1
ATOM 661 C CA . GLN A 1 81 ? 0.958 4.458 -14.030 1.00 91.50 81 GLN A CA 1
ATOM 662 C C . GLN A 1 81 ? 2.278 5.227 -13.886 1.00 91.50 81 GLN A C 1
ATOM 664 O O . GLN A 1 81 ? 2.605 6.036 -14.750 1.00 91.50 81 GLN A O 1
ATOM 669 N N . PHE A 1 82 ? 3.033 4.955 -12.820 1.00 88.12 82 PHE A N 1
ATOM 670 C CA . PHE A 1 82 ? 4.276 5.660 -12.495 1.00 88.12 82 PHE A CA 1
ATOM 671 C C . PHE A 1 82 ? 5.555 4.876 -12.842 1.00 88.12 82 PHE A C 1
ATOM 673 O O . PHE A 1 82 ? 6.630 5.248 -12.377 1.00 88.12 82 PHE A O 1
ATOM 680 N N . ASP A 1 83 ? 5.457 3.803 -13.640 1.00 85.81 83 ASP A N 1
ATOM 681 C CA . ASP A 1 83 ? 6.594 2.944 -14.039 1.00 85.81 83 ASP A CA 1
ATOM 682 C C . ASP A 1 83 ? 7.414 2.419 -12.838 1.00 85.81 83 ASP A C 1
ATOM 684 O O . ASP A 1 83 ? 8.631 2.219 -12.877 1.00 85.81 83 ASP A O 1
ATOM 688 N N . ILE A 1 84 ? 6.727 2.198 -11.713 1.00 80.69 84 ILE A N 1
ATOM 689 C CA . ILE A 1 84 ? 7.311 1.571 -10.525 1.00 80.69 84 ILE A CA 1
ATOM 690 C C . ILE A 1 84 ? 7.443 0.053 -10.777 1.00 80.69 84 ILE A C 1
ATOM 692 O O . ILE A 1 84 ? 8.321 -0.588 -10.194 1.00 80.69 84 ILE A O 1
ATOM 696 N N . THR A 1 85 ? 6.659 -0.498 -11.718 1.00 60.28 85 THR A N 1
ATOM 697 C CA . THR A 1 85 ? 6.721 -1.873 -12.262 1.00 60.28 85 THR A CA 1
ATOM 698 C C . THR A 1 85 ? 7.346 -1.954 -13.649 1.00 60.28 85 THR A C 1
ATOM 700 O O . THR A 1 85 ? 6.853 -1.212 -14.514 1.00 60.28 85 THR A O 1
#

Foldseek 3Di:
DDPWDWDWDWDDDPDQKIFIFIDTNRDTCQVVCVVVVVQVVCVVVVFHWDFDADPNDTGIMGGNPDDVVVVVVSVVVSCVVVVVD

Sequence (85 aa):
MSNRIVNIEYSKIENDKVLVLIYVDGKNVSSTFALYEFVNEMEFLGIKSKFQKVNSRVGFIFEDDIDKTVLENEIKRFAKQFDIT